Protein AF-A0A3C1XDF2-F1 (afdb_monomer)

Structure (mmCIF, N/CA/C/O backbone):
data_AF-A0A3C1XDF2-F1
#
_entry.id   AF-A0A3C1XDF2-F1
#
loop_
_atom_site.group_PDB
_atom_site.id
_atom_site.type_symbol
_atom_site.label_atom_id
_atom_site.label_alt_id
_atom_site.label_comp_id
_atom_site.label_asym_id
_atom_site.label_entity_id
_atom_site.label_seq_id
_atom_site.pdbx_PDB_ins_code
_atom_site.Cartn_x
_atom_site.Cartn_y
_atom_site.Cartn_z
_atom_site.occupancy
_atom_site.B_iso_or_equiv
_atom_site.auth_seq_id
_atom_site.auth_comp_id
_atom_site.auth_asym_id
_atom_site.auth_atom_id
_atom_site.pdbx_PDB_model_num
ATOM 1 N N . MET A 1 1 ? -34.009 0.433 20.849 1.00 80.25 1 MET A N 1
ATOM 2 C CA . MET A 1 1 ? -33.403 1.654 20.275 1.00 80.25 1 MET A CA 1
ATOM 3 C C . MET A 1 1 ? -31.893 1.498 20.341 1.00 80.25 1 MET A C 1
ATOM 5 O O . MET A 1 1 ? -31.381 1.300 21.437 1.00 80.25 1 MET A O 1
ATOM 9 N N . VAL A 1 2 ? -31.198 1.494 19.203 1.00 82.62 2 VAL A N 1
ATOM 10 C CA . VAL A 1 2 ? -29.726 1.441 19.183 1.00 82.62 2 VAL A CA 1
ATOM 11 C C . VAL A 1 2 ? -29.183 2.798 19.634 1.00 82.62 2 VAL A C 1
ATOM 13 O O . VAL A 1 2 ? -29.676 3.825 19.177 1.00 82.62 2 VAL A O 1
ATOM 16 N N . LYS A 1 3 ? -28.221 2.805 20.568 1.00 91.25 3 LYS A N 1
ATOM 17 C CA . LYS A 1 3 ? -27.644 4.038 21.139 1.00 91.25 3 LYS A CA 1
ATOM 18 C C . LYS A 1 3 ? -26.319 4.459 20.501 1.00 91.25 3 LYS A C 1
ATOM 20 O O . LYS A 1 3 ? -25.967 5.627 20.589 1.00 91.25 3 LYS A O 1
ATOM 25 N N . ALA A 1 4 ? -25.608 3.527 19.871 1.00 90.69 4 ALA A N 1
ATOM 26 C CA . ALA A 1 4 ? -24.390 3.792 19.117 1.00 90.69 4 ALA A CA 1
ATOM 27 C C . ALA A 1 4 ? -24.181 2.695 18.069 1.00 90.69 4 ALA A C 1
ATOM 29 O O . ALA A 1 4 ? -24.535 1.538 18.302 1.00 90.69 4 ALA A O 1
ATOM 30 N N . VAL A 1 5 ? -23.592 3.076 16.938 1.00 88.81 5 VAL A N 1
ATOM 31 C CA . VAL A 1 5 ? -23.103 2.166 15.901 1.00 88.81 5 VAL A CA 1
ATOM 32 C C . VAL A 1 5 ? -21.661 2.556 15.614 1.00 88.81 5 VAL A C 1
ATOM 34 O O . VAL A 1 5 ? -21.362 3.741 15.482 1.00 88.81 5 VAL A O 1
ATOM 37 N N . VAL A 1 6 ? -20.779 1.563 15.547 1.00 89.25 6 VAL A N 1
ATOM 38 C CA . VAL A 1 6 ? -19.373 1.739 15.180 1.00 89.25 6 VAL A CA 1
ATOM 39 C C . VAL A 1 6 ? -19.183 1.061 13.836 1.00 89.25 6 VAL A C 1
ATOM 41 O O . VAL A 1 6 ? -19.497 -0.121 13.698 1.00 89.25 6 VAL A O 1
ATOM 44 N N . PHE A 1 7 ? -18.706 1.822 12.858 1.00 87.75 7 PHE A N 1
ATOM 45 C CA . PHE A 1 7 ? -18.319 1.298 11.557 1.00 87.75 7 PHE A CA 1
ATOM 46 C C . PHE A 1 7 ? -16.806 1.186 11.510 1.00 87.75 7 PHE A C 1
ATOM 48 O O . PHE A 1 7 ? -16.101 2.087 11.971 1.00 87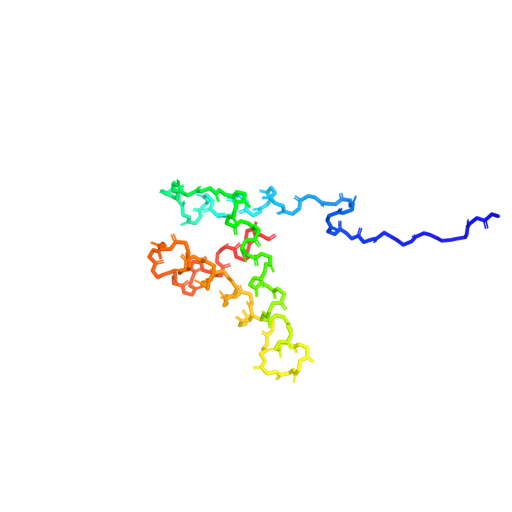.75 7 PHE A O 1
ATOM 55 N N . ASP A 1 8 ? -16.331 0.090 10.935 1.00 85.75 8 ASP A N 1
ATOM 56 C CA . ASP A 1 8 ? -14.973 0.065 10.420 1.00 85.75 8 ASP A CA 1
ATOM 57 C C . ASP A 1 8 ? -14.861 1.073 9.266 1.00 85.75 8 ASP A C 1
ATOM 59 O O . ASP A 1 8 ? -15.858 1.407 8.618 1.00 85.75 8 ASP A O 1
ATOM 63 N N . MET A 1 9 ? -13.669 1.619 9.054 1.00 83.50 9 MET A N 1
ATOM 64 C CA . MET A 1 9 ? -13.454 2.603 7.999 1.00 83.50 9 MET A CA 1
ATOM 65 C C . MET A 1 9 ? -13.185 1.894 6.674 1.00 83.50 9 MET A C 1
ATOM 67 O O . MET A 1 9 ? -13.947 2.036 5.711 1.00 83.50 9 MET A O 1
ATOM 71 N N . ASP A 1 10 ? -12.116 1.103 6.658 1.00 78.25 10 ASP A N 1
ATOM 72 C CA . ASP A 1 10 ? -11.645 0.392 5.480 1.00 78.25 10 ASP A CA 1
ATOM 73 C C . ASP A 1 10 ? -12.643 -0.699 5.081 1.00 78.25 10 ASP A C 1
ATOM 75 O O . ASP A 1 10 ? -13.210 -1.392 5.922 1.00 78.25 10 ASP A O 1
ATOM 79 N N . ASP A 1 11 ? -12.894 -0.825 3.778 1.00 74.38 11 ASP A N 1
ATOM 80 C CA . ASP A 1 11 ? -13.737 -1.869 3.181 1.00 74.38 11 ASP A CA 1
ATOM 81 C C . ASP A 1 11 ? -15.204 -1.893 3.686 1.00 74.38 11 ASP A C 1
ATOM 83 O O . ASP A 1 11 ? -15.974 -2.787 3.335 1.00 74.38 11 ASP A O 1
ATOM 87 N N . THR A 1 12 ? -15.619 -0.873 4.454 1.00 82.81 12 THR A N 1
ATOM 88 C CA . THR A 1 12 ? -16.986 -0.690 4.976 1.00 82.81 12 THR A CA 1
ATOM 89 C C . THR A 1 12 ? -17.587 0.641 4.523 1.00 82.81 12 THR A C 1
ATOM 91 O O . THR A 1 12 ? -18.670 0.661 3.942 1.00 82.81 12 THR A O 1
ATOM 94 N N . ILE A 1 13 ? -16.891 1.758 4.759 1.00 88.25 13 ILE A N 1
ATOM 95 C CA . ILE A 1 13 ? -17.328 3.101 4.326 1.00 88.25 13 ILE A CA 1
ATOM 96 C C . ILE A 1 13 ? -16.319 3.781 3.395 1.00 88.25 13 ILE A C 1
ATOM 98 O O . ILE A 1 13 ? -16.646 4.778 2.753 1.00 88.25 13 ILE A O 1
ATOM 102 N N . PHE A 1 14 ? -15.106 3.238 3.305 1.00 85.81 14 PHE A N 1
ATOM 103 C CA . PHE A 1 14 ? -14.032 3.715 2.451 1.00 85.81 14 PHE A CA 1
ATOM 104 C C . PHE A 1 14 ? -13.575 2.607 1.502 1.00 85.81 14 PHE A C 1
ATOM 106 O O . PHE A 1 14 ? -13.496 1.446 1.897 1.00 85.81 14 PHE A O 1
ATOM 113 N N . TYR A 1 15 ? -13.263 2.970 0.254 1.00 89.44 15 TYR A N 1
ATOM 114 C CA . TYR A 1 15 ? -12.738 2.046 -0.754 1.00 89.44 15 TYR A CA 1
ATOM 115 C C . TYR A 1 15 ? -11.228 2.266 -0.962 1.00 89.44 15 TYR A C 1
ATOM 117 O O . TYR A 1 15 ? -10.832 3.030 -1.851 1.00 89.44 15 TYR A O 1
ATOM 125 N N . PRO A 1 16 ? -10.370 1.618 -0.154 1.00 90.06 16 PRO A N 1
ATOM 126 C CA . PRO A 1 16 ? -8.926 1.865 -0.128 1.00 90.06 16 PRO A CA 1
ATOM 127 C C . PRO A 1 16 ? -8.182 1.495 -1.420 1.00 90.06 16 PRO A C 1
ATOM 129 O O . PRO A 1 16 ? -7.087 1.998 -1.664 1.00 90.06 16 PRO A O 1
ATOM 132 N N . GLN A 1 17 ? -8.763 0.673 -2.297 1.00 94.75 17 GLN A N 1
ATOM 133 C CA . GLN A 1 17 ? -8.122 0.323 -3.567 1.00 94.75 17 GLN A CA 1
ATOM 134 C C . GLN A 1 17 ? -7.966 1.527 -4.517 1.00 94.75 17 GLN A C 1
ATOM 136 O O . GLN A 1 17 ? -6.986 1.594 -5.257 1.00 94.75 17 GLN A O 1
ATOM 141 N N . LEU A 1 18 ? -8.890 2.495 -4.502 1.00 94.19 18 LEU A N 1
ATOM 142 C CA . LEU A 1 18 ? -8.809 3.658 -5.394 1.00 94.19 18 LEU A CA 1
ATOM 143 C C . LEU A 1 18 ? -7.631 4.601 -5.048 1.00 94.19 18 LEU A C 1
ATOM 145 O O . LEU A 1 18 ? -6.888 4.966 -5.960 1.00 94.19 18 LEU A O 1
ATOM 149 N N . PRO A 1 19 ? -7.406 4.991 -3.776 1.00 95.06 19 PRO A N 1
ATOM 150 C CA . PRO A 1 19 ? -6.176 5.670 -3.364 1.00 95.06 19 PRO A CA 1
ATOM 151 C C . PRO A 1 19 ? -4.913 4.881 -3.712 1.00 95.06 19 PRO A C 1
ATOM 153 O O . PRO A 1 19 ? -3.962 5.461 -4.229 1.00 95.06 19 PRO A O 1
ATOM 156 N N . PHE A 1 20 ? -4.921 3.559 -3.501 1.00 96.75 20 PHE A N 1
ATOM 157 C CA . PHE A 1 20 ? -3.778 2.706 -3.834 1.00 96.75 20 PHE A CA 1
ATOM 158 C C . PHE A 1 20 ? -3.416 2.802 -5.315 1.00 96.75 20 PHE A C 1
ATOM 160 O O . PHE A 1 20 ? -2.259 3.021 -5.662 1.00 96.75 20 PHE A O 1
ATOM 167 N N . GLU A 1 21 ? -4.410 2.670 -6.194 1.00 96.12 21 GLU A N 1
ATOM 168 C CA . GLU A 1 21 ? -4.219 2.773 -7.638 1.00 96.12 21 GLU A CA 1
ATOM 169 C C . GLU A 1 21 ? -3.647 4.137 -8.041 1.00 96.12 21 GLU A C 1
ATOM 171 O O . GLU A 1 21 ? -2.745 4.206 -8.876 1.00 96.12 21 GLU A O 1
ATOM 176 N N . ARG A 1 22 ? -4.150 5.223 -7.441 1.00 96.19 22 ARG A N 1
ATOM 177 C CA . ARG A 1 22 ? -3.666 6.584 -7.710 1.00 96.19 22 ARG A CA 1
ATOM 178 C C . ARG A 1 22 ? -2.208 6.752 -7.292 1.00 96.19 22 ARG A C 1
ATOM 180 O O . ARG A 1 22 ? -1.413 7.228 -8.098 1.00 96.19 22 ARG A O 1
ATOM 187 N N . ALA A 1 23 ? -1.856 6.321 -6.082 1.00 97.06 23 ALA A N 1
ATOM 188 C CA . ALA A 1 23 ? -0.489 6.382 -5.576 1.00 97.06 23 ALA A CA 1
ATOM 189 C C . ALA A 1 23 ? 0.458 5.515 -6.421 1.00 97.06 23 ALA A C 1
ATOM 191 O O . ALA A 1 23 ? 1.514 5.978 -6.846 1.00 97.06 23 ALA A O 1
ATOM 192 N N . LEU A 1 24 ? 0.052 4.287 -6.761 1.00 95.50 24 LEU A N 1
ATOM 193 C CA . LEU A 1 24 ? 0.843 3.392 -7.604 1.00 95.50 24 LEU A CA 1
ATOM 194 C C . LEU A 1 24 ? 1.113 4.003 -8.984 1.00 95.50 24 LEU A C 1
ATOM 196 O O . LEU A 1 24 ? 2.248 3.976 -9.443 1.00 95.50 24 LEU A O 1
ATOM 200 N N . LYS A 1 25 ? 0.103 4.587 -9.637 1.00 94.06 25 LYS A N 1
ATOM 201 C CA . LYS A 1 25 ? 0.266 5.224 -10.954 1.00 94.06 25 LYS A CA 1
ATOM 202 C C . LYS A 1 25 ? 1.105 6.501 -10.902 1.00 94.06 25 LYS A C 1
ATOM 204 O O . LYS A 1 25 ? 1.775 6.808 -11.883 1.00 94.06 25 LYS A O 1
ATOM 209 N N . ALA A 1 26 ? 1.079 7.232 -9.788 1.00 94.19 26 ALA A N 1
ATOM 210 C CA . ALA A 1 26 ? 1.914 8.415 -9.601 1.00 94.19 26 ALA A CA 1
ATOM 211 C C . ALA A 1 26 ? 3.402 8.047 -9.480 1.00 94.19 26 ALA A C 1
ATOM 213 O O . ALA A 1 26 ? 4.241 8.677 -10.118 1.00 94.19 26 ALA A 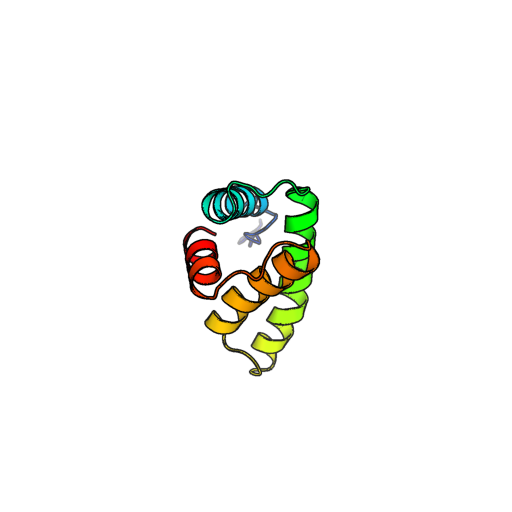O 1
ATOM 214 N N . ILE A 1 27 ? 3.721 7.005 -8.706 1.00 92.44 27 ILE A N 1
ATOM 215 C CA . ILE A 1 27 ? 5.110 6.599 -8.428 1.00 92.44 27 ILE A CA 1
ATOM 216 C C . ILE A 1 27 ? 5.667 5.648 -9.493 1.00 92.44 27 ILE A C 1
ATOM 218 O O . ILE A 1 27 ? 6.860 5.653 -9.794 1.00 92.44 27 ILE A O 1
ATOM 222 N N . CYS A 1 28 ? 4.812 4.819 -10.086 1.00 89.81 28 CYS A N 1
ATOM 223 C CA . CYS A 1 28 ? 5.164 3.824 -11.093 1.00 89.81 28 CYS A CA 1
ATOM 224 C C . CYS A 1 28 ? 4.278 4.002 -12.342 1.00 89.81 28 CYS A C 1
ATOM 226 O O . CYS A 1 28 ? 3.442 3.145 -12.635 1.00 89.81 28 CYS A O 1
ATOM 228 N N . PRO A 1 29 ? 4.445 5.092 -13.114 1.00 89.38 29 PRO A N 1
ATOM 229 C CA . PRO A 1 29 ? 3.576 5.403 -14.256 1.00 89.38 29 PRO A CA 1
ATOM 230 C C . PRO A 1 29 ? 3.645 4.369 -15.391 1.00 89.38 29 PRO A C 1
ATOM 232 O O . PRO A 1 29 ? 2.717 4.270 -16.189 1.00 89.38 29 PRO A O 1
ATOM 235 N N . LEU A 1 30 ? 4.727 3.585 -15.456 1.00 89.19 30 LEU A N 1
ATOM 236 C CA . LEU A 1 30 ? 4.916 2.500 -16.426 1.00 89.19 30 LEU A CA 1
ATOM 237 C C . LEU A 1 30 ? 4.483 1.127 -15.887 1.00 89.19 30 LEU A C 1
ATOM 239 O O . LEU A 1 30 ? 4.735 0.106 -16.526 1.00 89.19 30 LEU A O 1
ATOM 243 N N . TYR A 1 31 ? 3.856 1.073 -14.708 1.00 89.94 31 TYR A N 1
ATOM 244 C CA . TYR A 1 31 ? 3.378 -0.178 -14.139 1.00 89.94 31 TYR A CA 1
ATOM 245 C C . TYR A 1 31 ? 2.292 -0.802 -15.027 1.00 89.94 31 TYR A C 1
ATOM 247 O O . TYR A 1 31 ? 1.197 -0.260 -15.165 1.00 89.94 31 TYR A O 1
ATOM 255 N N . ALA A 1 32 ? 2.601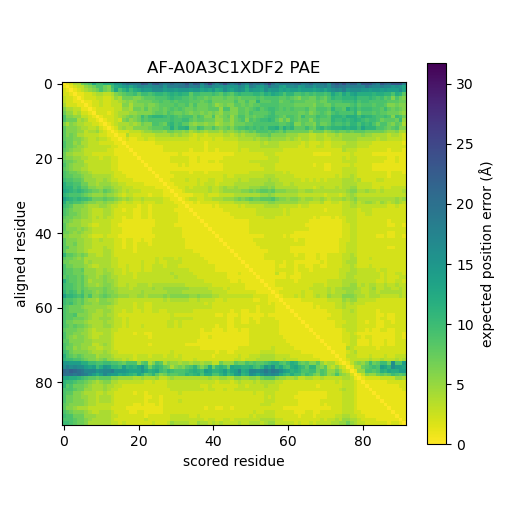 -1.957 -15.618 1.00 89.25 32 ALA A N 1
ATOM 256 C CA . ALA A 1 32 ? 1.727 -2.661 -16.559 1.00 89.25 32 ALA A CA 1
ATOM 257 C C . ALA A 1 32 ? 1.028 -3.898 -15.958 1.00 89.25 32 ALA A C 1
ATOM 259 O O . ALA A 1 32 ? 0.350 -4.632 -16.675 1.00 89.25 32 ALA A O 1
ATOM 260 N N . GLY A 1 33 ? 1.221 -4.167 -14.663 1.00 90.62 33 GLY A N 1
ATOM 261 C CA . GLY A 1 33 ? 0.598 -5.304 -13.987 1.00 90.62 33 GLY A CA 1
ATOM 262 C C . GLY A 1 33 ? -0.878 -5.075 -13.650 1.00 90.62 33 GLY A C 1
ATOM 263 O O . GLY A 1 33 ? -1.400 -3.962 -13.731 1.00 90.62 33 GLY A O 1
ATOM 264 N N . ASP A 1 34 ? -1.555 -6.141 -13.220 1.00 94.94 34 ASP A N 1
ATOM 265 C CA . ASP A 1 34 ? -2.928 -6.056 -12.717 1.00 94.94 34 ASP A CA 1
ATOM 266 C C . ASP A 1 34 ? -2.944 -5.319 -11.368 1.00 94.94 34 ASP A C 1
ATOM 268 O O . ASP A 1 34 ? -2.523 -5.846 -10.333 1.00 94.94 34 ASP A O 1
ATOM 272 N N . VAL A 1 35 ? -3.450 -4.084 -11.374 1.00 94.69 35 VAL A N 1
ATOM 273 C CA . VAL A 1 35 ? -3.544 -3.230 -10.183 1.00 94.69 35 VAL A CA 1
ATOM 274 C C . VAL A 1 35 ? -4.400 -3.872 -9.088 1.00 94.69 35 VAL A C 1
ATOM 276 O O . VAL A 1 35 ? -4.071 -3.742 -7.910 1.00 94.69 35 VAL A O 1
ATOM 279 N N . ALA A 1 36 ? -5.465 -4.597 -9.437 1.00 94.94 36 ALA A N 1
ATOM 280 C CA . ALA A 1 36 ? -6.342 -5.229 -8.458 1.00 94.94 36 ALA A CA 1
ATOM 281 C C . ALA A 1 36 ? -5.674 -6.442 -7.793 1.00 94.94 36 ALA A C 1
ATOM 283 O O . ALA A 1 36 ? -5.828 -6.645 -6.587 1.00 94.94 36 ALA A O 1
ATOM 284 N N . GLU A 1 37 ? -4.918 -7.253 -8.540 1.00 96.19 37 GLU A N 1
ATOM 285 C CA . GLU A 1 37 ? -4.091 -8.315 -7.940 1.00 96.19 37 GLU A CA 1
ATOM 286 C C . GLU A 1 37 ? -2.974 -7.731 -7.075 1.00 96.19 37 GLU A C 1
ATOM 288 O O . GLU A 1 37 ? -2.732 -8.202 -5.965 1.00 96.19 37 GLU A O 1
ATOM 293 N N . THR A 1 38 ? -2.343 -6.659 -7.543 1.00 96.50 38 THR A N 1
ATOM 294 C CA . THR A 1 38 ? -1.265 -5.971 -6.822 1.00 96.50 38 THR A CA 1
ATOM 295 C C . THR A 1 38 ? -1.760 -5.373 -5.518 1.00 96.50 38 THR A C 1
ATOM 297 O O . THR A 1 38 ? -1.104 -5.512 -4.489 1.00 96.50 38 THR A O 1
ATOM 300 N N . TYR A 1 39 ? -2.954 -4.783 -5.521 1.00 96.81 39 TYR A N 1
ATOM 301 C CA . TYR A 1 39 ? -3.603 -4.297 -4.313 1.00 96.81 39 TYR A CA 1
ATOM 302 C C . TYR A 1 39 ? -3.903 -5.437 -3.329 1.00 96.81 39 TYR A C 1
ATOM 304 O O . TYR A 1 39 ? -3.592 -5.343 -2.141 1.00 96.81 39 TYR A O 1
ATOM 312 N N . ARG A 1 40 ? -4.439 -6.566 -3.812 1.00 96.12 40 ARG A N 1
ATOM 313 C CA . ARG A 1 40 ? -4.672 -7.750 -2.967 1.00 96.12 40 ARG A CA 1
ATOM 314 C C . ARG A 1 40 ? -3.368 -8.288 -2.379 1.00 96.12 40 ARG A C 1
ATOM 316 O O . ARG A 1 40 ? -3.328 -8.646 -1.201 1.00 96.12 40 ARG A O 1
ATOM 323 N N . LEU A 1 41 ? -2.287 -8.301 -3.155 1.00 97.06 41 LEU A N 1
ATOM 324 C CA . LEU A 1 41 ? -0.957 -8.645 -2.664 1.00 97.06 41 LEU A CA 1
ATOM 325 C C . LEU A 1 41 ? -0.460 -7.646 -1.613 1.00 97.06 41 LEU A C 1
ATOM 327 O O . LEU A 1 41 ? 0.005 -8.070 -0.557 1.00 97.06 41 LEU A O 1
ATOM 331 N N . PHE A 1 42 ? -0.621 -6.347 -1.860 1.00 97.06 42 PHE A N 1
ATOM 332 C CA . PHE A 1 42 ? -0.274 -5.284 -0.922 1.00 97.06 42 PHE A CA 1
ATOM 333 C C . PHE A 1 42 ? -0.976 -5.453 0.424 1.00 97.06 42 PHE A C 1
ATOM 335 O O . PHE A 1 42 ? -0.338 -5.318 1.470 1.00 97.06 42 PHE A O 1
ATOM 342 N N . ARG A 1 43 ? -2.262 -5.823 0.425 1.00 96.25 43 ARG A N 1
ATOM 343 C CA . ARG A 1 43 ? -3.017 -6.125 1.651 1.00 96.25 43 ARG A CA 1
ATOM 344 C C . ARG A 1 43 ? -2.462 -7.351 2.374 1.00 96.25 43 ARG A C 1
ATOM 346 O O . ARG A 1 43 ? -2.124 -7.249 3.549 1.00 96.25 43 ARG A O 1
ATOM 353 N N . ARG A 1 44 ? -2.219 -8.460 1.664 1.00 96.88 44 ARG A N 1
ATOM 354 C CA . ARG A 1 44 ? -1.602 -9.669 2.254 1.00 96.88 44 ARG A CA 1
ATOM 355 C C . ARG A 1 44 ? -0.231 -9.385 2.877 1.00 96.88 44 ARG A C 1
ATOM 357 O O . ARG A 1 44 ? 0.078 -9.878 3.964 1.00 96.88 44 ARG A O 1
ATOM 364 N N . VAL A 1 45 ? 0.605 -8.604 2.192 1.00 97.00 45 VAL A N 1
ATOM 365 C CA . VAL A 1 45 ? 1.920 -8.189 2.699 1.00 97.00 45 VAL A CA 1
ATOM 366 C C . VAL A 1 45 ? 1.756 -7.271 3.911 1.00 97.00 45 VAL A C 1
ATOM 368 O O . VAL A 1 45 ? 2.442 -7.472 4.912 1.00 97.00 45 VAL A O 1
ATOM 371 N N . SER A 1 46 ? 0.825 -6.315 3.859 1.00 96.81 46 SER A N 1
ATOM 372 C CA . SER A 1 46 ? 0.515 -5.419 4.978 1.00 96.81 46 SER A CA 1
ATOM 373 C C . SER A 1 46 ? 0.126 -6.202 6.228 1.00 96.81 46 SER A C 1
ATOM 375 O O . SER A 1 46 ? 0.736 -5.998 7.270 1.00 96.81 46 SER A O 1
ATOM 377 N N . ASP A 1 47 ? -0.793 -7.160 6.126 1.00 96.19 47 ASP A N 1
ATOM 378 C CA . ASP A 1 47 ? -1.233 -7.965 7.271 1.00 96.19 47 ASP A CA 1
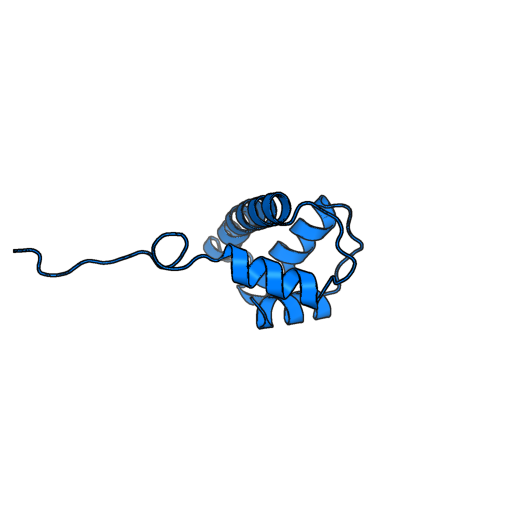ATOM 379 C C . ASP A 1 47 ? -0.084 -8.769 7.886 1.00 96.19 47 ASP A C 1
ATOM 381 O O . ASP A 1 47 ? 0.043 -8.886 9.109 1.00 96.19 47 ASP A O 1
ATOM 385 N N . LYS A 1 48 ? 0.790 -9.329 7.041 1.00 96.25 48 LYS A N 1
ATOM 386 C CA . LYS A 1 48 ? 1.958 -10.090 7.494 1.00 96.25 48 LYS A CA 1
ATOM 387 C C . LYS A 1 48 ? 2.951 -9.205 8.244 1.00 96.25 48 LYS A C 1
ATOM 389 O O . LYS A 1 48 ? 3.432 -9.597 9.308 1.00 96.25 48 LYS A O 1
ATOM 394 N N . GLU A 1 49 ? 3.279 -8.040 7.693 1.00 96.38 49 GLU A N 1
ATOM 395 C CA . GLU A 1 49 ? 4.278 -7.141 8.274 1.00 96.38 49 GLU A CA 1
ATOM 396 C C . GLU A 1 49 ? 3.723 -6.360 9.470 1.00 96.38 49 GLU A C 1
ATOM 398 O O . GLU A 1 49 ? 4.454 -6.128 10.429 1.00 96.38 49 GLU A O 1
ATOM 403 N N . PHE A 1 50 ? 2.427 -6.046 9.491 1.00 96.06 50 PHE A N 1
ATOM 404 C CA . PHE A 1 50 ? 1.789 -5.363 10.615 1.00 96.06 50 PHE A CA 1
ATOM 405 C C . PHE A 1 50 ? 1.843 -6.200 11.898 1.00 96.06 50 PHE A C 1
ATOM 407 O O . PHE A 1 50 ? 2.049 -5.668 12.985 1.00 96.06 50 PHE A O 1
ATOM 414 N N . LYS A 1 51 ? 1.807 -7.536 11.788 1.00 96.69 51 LYS A N 1
ATOM 415 C CA . LYS A 1 51 ? 2.052 -8.428 12.935 1.00 96.69 51 LYS A CA 1
ATOM 416 C C . LYS A 1 51 ? 3.419 -8.204 13.590 1.00 96.69 51 LYS A C 1
ATOM 418 O O . LYS A 1 51 ? 3.551 -8.474 14.777 1.00 96.69 51 LYS A O 1
ATOM 423 N N . ARG A 1 52 ? 4.432 -7.741 12.847 1.00 97.00 52 ARG A N 1
ATOM 424 C CA . ARG A 1 52 ? 5.749 -7.387 13.407 1.00 97.00 52 ARG A CA 1
ATOM 425 C C . ARG A 1 52 ? 5.675 -6.083 14.199 1.00 97.00 52 ARG A C 1
ATOM 427 O O . ARG A 1 52 ? 6.270 -6.005 15.267 1.00 97.00 52 ARG A O 1
ATOM 434 N N . VAL A 1 53 ? 4.889 -5.111 13.727 1.00 96.94 53 VAL A N 1
ATOM 435 C CA . VAL A 1 53 ? 4.601 -3.867 14.466 1.00 96.94 53 VAL A CA 1
ATOM 436 C C . VAL A 1 53 ? 3.905 -4.176 15.788 1.00 96.94 53 VAL A C 1
ATOM 438 O O . VAL A 1 53 ? 4.347 -3.721 16.837 1.00 96.94 53 VAL A O 1
ATOM 441 N N . LEU A 1 54 ? 2.888 -5.042 15.764 1.00 95.88 54 LEU A N 1
ATOM 442 C CA . LEU A 1 54 ? 2.171 -5.466 16.973 1.00 95.88 54 LEU A CA 1
ATOM 443 C C . LEU A 1 54 ? 3.063 -6.188 17.997 1.00 95.88 54 LEU A C 1
ATOM 445 O O . LEU A 1 54 ? 2.768 -6.159 19.187 1.00 95.88 54 LEU A O 1
ATOM 449 N N . ARG A 1 55 ? 4.152 -6.827 17.551 1.00 97.31 55 ARG A N 1
ATOM 450 C CA . ARG A 1 55 ? 5.154 -7.459 18.427 1.00 97.31 55 ARG A CA 1
ATOM 451 C C . ARG A 1 55 ? 6.278 -6.510 18.862 1.00 97.31 55 ARG A C 1
ATOM 453 O O . ARG A 1 55 ?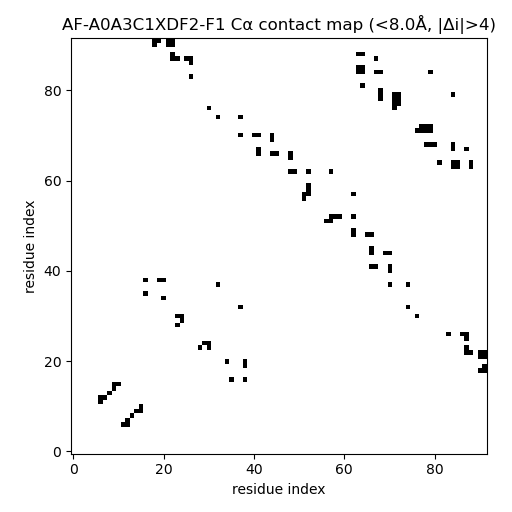 7.161 -6.937 19.596 1.00 97.31 55 ARG A O 1
ATOM 460 N N . GLY A 1 56 ? 6.272 -5.253 18.415 1.00 96.12 56 GLY A N 1
ATOM 461 C CA . GLY A 1 56 ? 7.339 -4.286 18.693 1.00 96.12 56 GLY A CA 1
ATOM 462 C C . GLY A 1 56 ? 8.643 -4.544 17.927 1.00 96.12 56 GLY A C 1
ATOM 463 O O . GLY A 1 56 ? 9.675 -3.978 18.265 1.00 96.12 56 GLY A O 1
ATOM 464 N N . GLU A 1 57 ? 8.620 -5.389 16.893 1.00 96.81 57 GLU A N 1
ATOM 465 C CA . GLU A 1 57 ? 9.798 -5.762 16.088 1.00 96.81 57 GLU A CA 1
ATOM 466 C C . GLU A 1 57 ? 10.070 -4.792 14.926 1.00 96.81 57 GLU A C 1
ATOM 468 O O . GLU A 1 57 ? 11.051 -4.938 14.195 1.00 96.81 57 GLU A O 1
ATOM 473 N N . CYS A 1 58 ? 9.142 -3.874 14.669 1.00 95.12 58 CYS A N 1
ATOM 474 C CA . CYS A 1 58 ? 9.161 -2.946 13.548 1.00 95.12 58 CYS A CA 1
ATOM 475 C C . CYS A 1 58 ? 8.365 -1.704 13.939 1.00 95.12 58 CYS A C 1
ATOM 477 O O . CYS A 1 58 ? 7.251 -1.834 14.442 1.00 95.12 58 CYS A O 1
ATOM 479 N N . ASP A 1 59 ? 8.895 -0.512 13.686 1.00 96.62 59 ASP A N 1
ATOM 480 C CA . ASP A 1 59 ? 8.102 0.707 13.824 1.00 96.62 59 ASP A CA 1
ATOM 481 C C . ASP A 1 59 ? 7.165 0.906 12.618 1.00 96.62 59 ASP A C 1
ATOM 483 O O . ASP A 1 59 ? 7.275 0.237 11.582 1.00 96.62 59 ASP A O 1
ATOM 487 N N . THR A 1 60 ? 6.209 1.822 12.769 1.00 95.19 60 THR A N 1
ATOM 488 C CA . THR A 1 60 ? 5.190 2.102 11.752 1.00 95.19 60 THR A CA 1
ATOM 489 C C . THR A 1 60 ? 5.786 2.670 10.463 1.00 95.19 60 THR A C 1
ATOM 491 O O . THR A 1 60 ? 5.333 2.298 9.383 1.00 95.19 60 THR A O 1
ATOM 494 N N . LEU A 1 61 ? 6.808 3.527 10.553 1.00 95.56 61 LEU A N 1
ATOM 495 C CA . LEU A 1 61 ? 7.436 4.163 9.386 1.00 95.56 61 LEU A CA 1
ATOM 496 C C . LEU A 1 61 ? 8.150 3.118 8.523 1.00 95.56 61 LEU A C 1
ATOM 498 O O . LEU A 1 61 ? 7.955 3.028 7.313 1.00 95.56 61 LEU A O 1
ATOM 502 N N . THR A 1 62 ? 8.917 2.251 9.168 1.00 95.62 62 THR A N 1
ATOM 503 C CA . THR A 1 62 ? 9.603 1.123 8.546 1.00 95.62 62 THR A CA 1
ATOM 504 C C . THR A 1 62 ? 8.594 0.148 7.943 1.00 95.62 62 THR A C 1
ATOM 506 O O . THR A 1 62 ? 8.770 -0.308 6.813 1.00 95.62 62 THR A O 1
ATOM 509 N N . PHE A 1 63 ? 7.500 -0.144 8.653 1.00 96.81 63 PHE A N 1
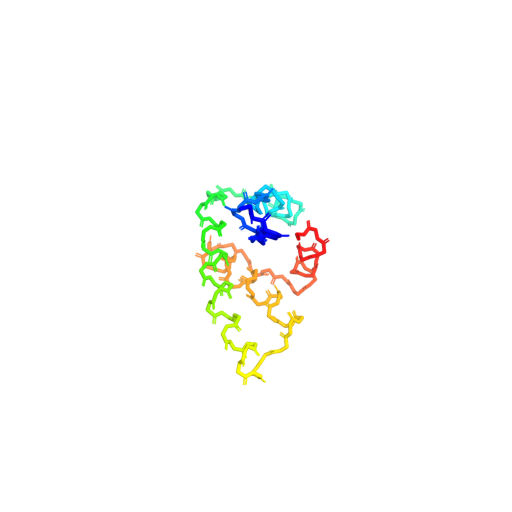ATOM 510 C CA . PHE A 1 63 ? 6.414 -0.983 8.145 1.00 96.81 63 PHE A CA 1
ATOM 511 C C . PHE A 1 63 ? 5.807 -0.427 6.851 1.00 96.81 63 PHE A C 1
ATOM 513 O O . PHE A 1 63 ? 5.648 -1.183 5.887 1.00 96.81 63 PHE A O 1
ATOM 520 N N . GLN A 1 64 ? 5.506 0.874 6.816 1.00 96.06 64 GLN A N 1
ATOM 521 C CA . GLN A 1 64 ? 4.911 1.553 5.664 1.00 96.06 64 GLN A CA 1
ATOM 522 C C . GLN A 1 64 ? 5.779 1.428 4.406 1.00 96.06 64 GLN A C 1
ATOM 524 O O . GLN A 1 64 ? 5.261 1.086 3.341 1.00 96.06 64 GLN A O 1
ATOM 529 N N . LYS A 1 65 ? 7.102 1.586 4.534 1.00 96.06 65 LYS A N 1
ATOM 530 C CA . LYS A 1 65 ? 8.034 1.384 3.413 1.00 96.06 65 LYS A CA 1
ATOM 531 C C . LYS A 1 65 ? 8.115 -0.085 2.999 1.00 96.06 65 LYS A C 1
ATOM 533 O O . LYS A 1 65 ? 7.999 -0.428 1.821 1.00 96.06 65 LYS A O 1
ATOM 538 N N . ILE A 1 66 ? 8.299 -0.983 3.973 1.00 95.75 66 ILE A N 1
ATOM 539 C CA . ILE A 1 66 ? 8.525 -2.412 3.720 1.00 95.75 66 ILE A CA 1
ATOM 540 C C . ILE A 1 66 ? 7.345 -3.044 2.982 1.00 95.75 66 ILE A C 1
ATOM 542 O O . ILE A 1 66 ? 7.572 -3.841 2.068 1.00 95.75 66 ILE A O 1
ATOM 546 N N . ARG A 1 67 ? 6.100 -2.716 3.350 1.00 96.38 67 ARG A N 1
ATOM 547 C CA . ARG A 1 67 ? 4.919 -3.321 2.718 1.00 96.38 67 ARG A CA 1
ATOM 548 C C . ARG A 1 67 ? 4.824 -2.995 1.229 1.00 96.38 67 ARG A C 1
ATOM 550 O O . ARG A 1 67 ? 4.520 -3.887 0.437 1.00 96.38 67 ARG A O 1
ATOM 557 N N . PHE A 1 68 ? 5.153 -1.765 0.834 1.00 96.25 68 PHE A N 1
ATOM 558 C CA . PHE A 1 68 ? 5.140 -1.368 -0.570 1.00 96.25 68 PHE A CA 1
ATOM 559 C C . PHE A 1 68 ? 6.297 -2.022 -1.328 1.00 96.25 68 PHE A C 1
ATOM 561 O O . PHE A 1 68 ? 6.069 -2.747 -2.296 1.00 96.25 68 PHE A O 1
ATOM 568 N N . LYS A 1 69 ? 7.527 -1.914 -0.809 1.00 95.50 69 LYS A N 1
ATOM 569 C CA . LYS A 1 69 ? 8.721 -2.516 -1.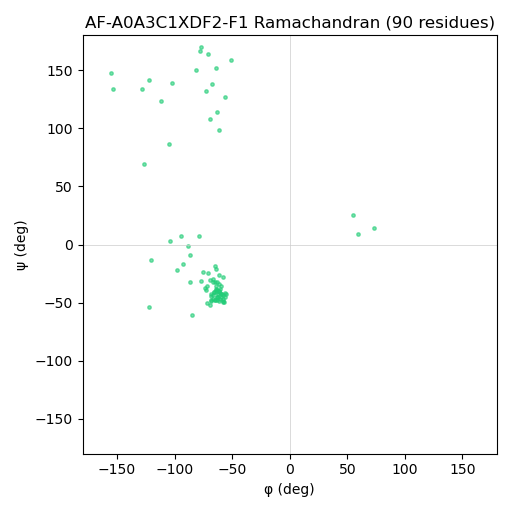427 1.00 95.50 69 LYS A CA 1
ATOM 570 C C . LYS A 1 69 ? 8.587 -4.029 -1.633 1.00 95.50 69 LYS A C 1
ATOM 572 O O . LYS A 1 69 ? 8.883 -4.537 -2.711 1.00 95.50 69 LYS A O 1
ATOM 577 N N . LYS A 1 70 ? 8.095 -4.765 -0.627 1.00 95.69 70 LYS A N 1
ATOM 578 C CA . LYS A 1 70 ? 7.874 -6.223 -0.717 1.00 95.69 70 LYS A CA 1
ATOM 579 C C . LYS A 1 70 ? 6.772 -6.609 -1.700 1.00 95.69 70 LYS A C 1
ATOM 581 O O . LYS A 1 70 ? 6.832 -7.707 -2.251 1.00 95.69 70 LYS A O 1
ATOM 586 N N . THR A 1 71 ? 5.773 -5.750 -1.886 1.00 96.38 71 THR A N 1
ATOM 587 C CA . THR A 1 71 ? 4.716 -5.954 -2.886 1.00 96.38 71 THR A CA 1
ATOM 588 C C . THR A 1 71 ? 5.302 -5.812 -4.282 1.00 96.38 71 THR A C 1
ATOM 590 O O . THR A 1 71 ? 5.202 -6.735 -5.083 1.00 96.38 71 THR A O 1
ATOM 593 N N . MET A 1 72 ? 5.999 -4.706 -4.540 1.00 94.81 72 MET A N 1
ATOM 594 C CA . MET A 1 72 ? 6.553 -4.406 -5.860 1.00 94.81 72 MET A CA 1
ATOM 595 C C . MET A 1 72 ? 7.619 -5.423 -6.287 1.00 94.81 72 MET A C 1
ATOM 597 O O . MET A 1 72 ? 7.583 -5.899 -7.421 1.00 94.81 72 MET A O 1
ATOM 601 N N . ALA A 1 73 ? 8.469 -5.869 -5.356 1.00 92.88 73 ALA A N 1
ATOM 602 C CA . ALA A 1 73 ? 9.433 -6.940 -5.611 1.00 92.88 73 ALA A CA 1
ATOM 603 C C . ALA A 1 73 ? 8.762 -8.270 -6.014 1.00 92.88 73 ALA A C 1
ATOM 605 O O . ALA A 1 73 ? 9.259 -8.980 -6.884 1.00 92.88 73 ALA A O 1
ATOM 606 N N . GLN A 1 74 ? 7.617 -8.614 -5.412 1.00 93.19 74 GLN A N 1
ATOM 607 C CA . GLN A 1 74 ? 6.859 -9.822 -5.767 1.00 93.19 74 GLN A CA 1
ATOM 608 C C . GLN A 1 74 ? 6.092 -9.684 -7.088 1.00 93.19 74 GLN A C 1
ATOM 610 O O . GLN A 1 74 ? 5.828 -10.689 -7.742 1.00 93.19 74 GLN A O 1
ATOM 615 N N . CYS A 1 75 ? 5.782 -8.458 -7.512 1.00 90.38 75 CYS A N 1
ATOM 616 C CA . CYS A 1 75 ? 5.260 -8.162 -8.846 1.00 90.38 75 CYS A CA 1
ATOM 617 C C . CYS A 1 75 ? 6.348 -8.132 -9.935 1.00 90.38 75 CYS A C 1
ATOM 619 O O . CYS A 1 75 ? 6.049 -7.731 -11.056 1.00 90.38 75 CYS A O 1
ATOM 621 N N . ALA A 1 76 ? 7.592 -8.517 -9.614 1.00 80.94 76 ALA A N 1
ATOM 622 C CA . ALA A 1 76 ? 8.755 -8.428 -10.501 1.00 80.94 76 ALA A CA 1
ATOM 623 C C . ALA A 1 76 ? 9.009 -7.011 -11.053 1.00 80.94 76 ALA A C 1
ATOM 625 O O . ALA A 1 76 ? 9.615 -6.849 -12.111 1.00 80.94 76 ALA A O 1
ATOM 626 N N . TYR A 1 77 ? 8.551 -5.983 -10.333 1.00 77.81 77 TYR A N 1
ATOM 627 C CA . TYR A 1 77 ? 8.912 -4.602 -10.619 1.00 77.81 77 TYR A CA 1
ATOM 628 C C . TYR A 1 77 ? 10.289 -4.306 -10.013 1.00 77.81 77 TYR A C 1
ATOM 630 O O . TYR A 1 77 ? 10.663 -4.914 -9.004 1.00 77.81 77 TYR A O 1
ATOM 638 N N . GLU A 1 78 ? 11.042 -3.392 -10.630 1.00 76.50 78 GLU A N 1
ATOM 639 C CA . GLU A 1 78 ? 12.368 -2.985 -10.154 1.00 76.50 78 GLU A CA 1
ATOM 640 C C . GLU A 1 78 ? 12.366 -2.601 -8.666 1.00 76.50 78 GLU A C 1
ATOM 642 O O . GLU A 1 78 ? 11.333 -2.276 -8.071 1.00 76.50 78 GLU A O 1
ATOM 647 N N . ALA A 1 79 ? 13.550 -2.655 -8.053 1.00 78.25 79 ALA A N 1
ATOM 648 C CA . ALA A 1 79 ? 13.729 -2.360 -6.640 1.00 78.25 79 ALA A CA 1
ATOM 649 C C . ALA A 1 79 ? 13.321 -0.911 -6.323 1.00 78.25 79 ALA A C 1
ATOM 651 O O . ALA A 1 79 ? 14.102 0.020 -6.503 1.00 78.25 79 ALA A O 1
ATOM 652 N N . VAL A 1 80 ? 12.098 -0.748 -5.816 1.00 89.56 80 VAL A N 1
ATOM 653 C CA . VAL A 1 80 ? 11.561 0.525 -5.325 1.00 89.56 80 VAL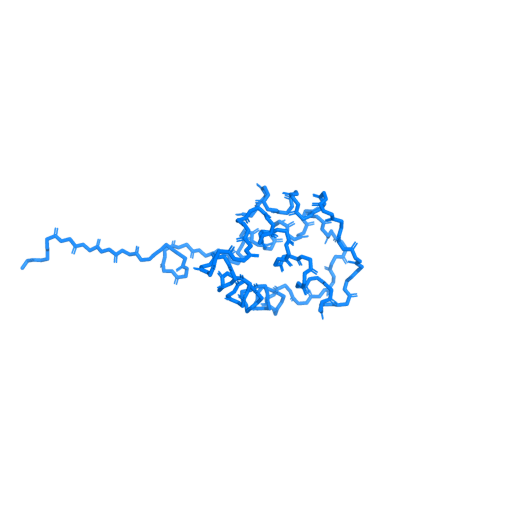 A CA 1
ATOM 654 C C . VAL A 1 80 ? 12.480 1.092 -4.244 1.00 89.56 80 VAL A C 1
ATOM 656 O O . VAL A 1 80 ? 12.807 0.401 -3.270 1.00 89.56 80 VAL A O 1
ATOM 659 N N . THR A 1 81 ? 12.895 2.346 -4.416 1.00 93.06 81 THR A N 1
ATOM 660 C CA . THR A 1 81 ? 13.742 3.056 -3.451 1.00 93.06 81 THR A CA 1
ATOM 661 C C . THR A 1 81 ? 12.957 3.408 -2.184 1.00 93.06 81 THR A C 1
ATOM 663 O O . THR A 1 81 ? 11.728 3.357 -2.156 1.00 93.06 81 THR A O 1
ATOM 666 N N . ASP A 1 82 ? 13.651 3.761 -1.099 1.00 94.06 82 ASP A N 1
ATOM 667 C CA . ASP A 1 82 ? 12.961 4.230 0.111 1.00 94.06 82 ASP A CA 1
ATOM 668 C C . ASP A 1 82 ? 12.200 5.539 -0.138 1.00 94.06 82 ASP A C 1
ATOM 670 O O . ASP A 1 82 ? 11.094 5.681 0.367 1.00 94.06 82 ASP A O 1
ATOM 674 N N . GLU A 1 83 ? 12.743 6.433 -0.970 1.00 94.81 83 GLU A N 1
ATOM 675 C CA . GLU A 1 83 ? 12.092 7.685 -1.382 1.00 94.81 83 GLU A CA 1
ATOM 676 C C . GLU A 1 83 ? 10.781 7.414 -2.130 1.00 94.81 83 GLU A C 1
ATOM 678 O O . GLU A 1 83 ? 9.733 7.907 -1.737 1.00 94.81 83 GLU A O 1
ATOM 683 N N . GLN A 1 84 ? 10.791 6.514 -3.118 1.00 94.06 84 GLN A N 1
ATOM 684 C CA . GLN A 1 84 ? 9.569 6.114 -3.824 1.00 94.06 84 GLN A CA 1
ATOM 685 C C . GLN A 1 84 ? 8.536 5.465 -2.891 1.00 94.06 84 GLN A C 1
ATOM 687 O O . GLN A 1 84 ? 7.331 5.601 -3.101 1.00 94.06 84 GLN A O 1
ATOM 692 N N . ALA A 1 85 ? 8.989 4.733 -1.870 1.00 95.56 85 ALA A N 1
ATOM 693 C CA . ALA A 1 85 ? 8.100 4.150 -0.874 1.00 95.56 85 ALA A CA 1
ATOM 694 C C . ALA A 1 85 ? 7.502 5.209 0.068 1.00 95.56 85 ALA A C 1
ATOM 696 O O . ALA A 1 85 ? 6.332 5.094 0.438 1.00 95.56 85 ALA A O 1
ATOM 697 N N . ASP A 1 86 ? 8.271 6.242 0.414 1.00 96.25 86 ASP A N 1
ATOM 698 C CA . ASP A 1 86 ? 7.803 7.391 1.192 1.00 96.25 86 ASP A CA 1
ATOM 699 C C . ASP A 1 86 ? 6.803 8.241 0.397 1.00 96.25 86 ASP A C 1
ATOM 701 O O . ASP A 1 86 ? 5.748 8.611 0.921 1.00 96.25 86 ASP A O 1
ATOM 705 N N . ASP A 1 87 ? 7.077 8.486 -0.885 1.00 96.50 87 ASP A N 1
ATOM 706 C CA . ASP A 1 87 ? 6.189 9.226 -1.784 1.00 96.50 87 ASP A CA 1
ATOM 707 C C . ASP A 1 87 ? 4.875 8.472 -2.023 1.00 96.50 87 ASP A C 1
ATOM 709 O O . ASP A 1 87 ? 3.786 9.059 -1.992 1.00 96.50 87 ASP A O 1
ATOM 713 N N . PHE A 1 88 ? 4.961 7.148 -2.198 1.00 96.69 88 PHE A N 1
ATOM 714 C CA . PHE A 1 88 ? 3.789 6.280 -2.260 1.00 96.69 88 PHE A CA 1
ATOM 715 C C . PHE A 1 88 ? 2.958 6.407 -0.981 1.00 96.69 88 PHE A C 1
ATOM 717 O O . PHE A 1 88 ? 1.753 6.637 -1.059 1.00 96.69 88 PHE A O 1
ATOM 724 N N . GLN A 1 89 ? 3.589 6.302 0.193 1.00 96.38 89 GLN A N 1
ATOM 725 C CA . GLN A 1 89 ? 2.889 6.375 1.475 1.00 96.38 89 GLN A CA 1
ATOM 726 C C . GLN A 1 89 ? 2.284 7.756 1.747 1.00 96.38 89 GLN A C 1
ATOM 728 O O . GLN A 1 89 ? 1.247 7.847 2.395 1.00 96.38 89 GLN A O 1
ATOM 733 N N . SER A 1 90 ? 2.911 8.825 1.267 1.00 95.44 90 SER A N 1
ATOM 734 C CA . SER A 1 90 ? 2.377 10.184 1.395 1.00 95.4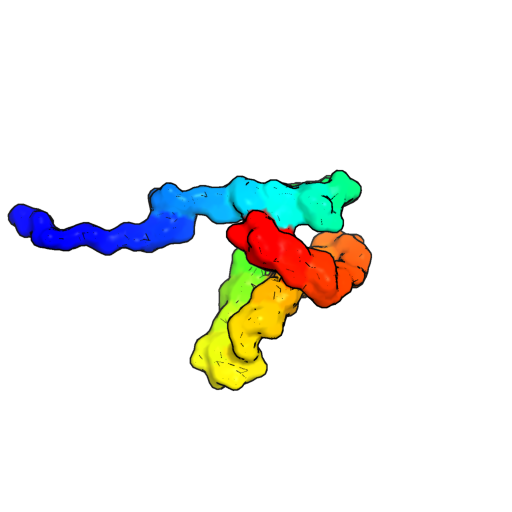4 90 SER A CA 1
ATOM 735 C C . SER A 1 90 ? 1.152 10.407 0.501 1.00 95.44 90 SER A C 1
ATOM 737 O O . SER A 1 90 ? 0.316 11.259 0.796 1.00 95.44 90 SER A O 1
ATOM 739 N N . SER A 1 91 ? 1.041 9.629 -0.579 1.00 93.56 91 SER A N 1
ATOM 740 C CA . SER A 1 91 ? -0.067 9.681 -1.539 1.00 93.56 91 SER A CA 1
ATOM 741 C C . SER A 1 91 ? -1.211 8.701 -1.227 1.00 93.56 91 SER A C 1
ATOM 743 O O . SER A 1 91 ? -2.295 8.855 -1.795 1.00 93.56 91 SER A O 1
ATOM 745 N N . TYR A 1 92 ? -0.965 7.692 -0.380 1.00 92.69 92 TYR A N 1
ATOM 746 C CA . TYR A 1 92 ? -1.880 6.596 -0.027 1.00 92.69 92 TYR A CA 1
ATOM 747 C C . TYR A 1 92 ? -2.397 6.696 1.411 1.00 92.69 92 TYR A C 1
ATOM 749 O O . TYR A 1 92 ? -3.631 6.839 1.559 1.00 92.69 92 TYR A O 1
#

pLDDT: mean 92.64, std 5.45, range [74.38, 97.31]

Mean predicted aligned error: 3.99 Å

Nearest PDB structures (foldseek):
  3qnm-assembly1_A  TM=7.532E-01  e=1.645E-01  Bacteroides thetaiotaomicron
  3i76-assembly3_C  TM=7.328E-01  e=1.739E-01  Bacillus subtilis
  3i76-assembly1_A  TM=7.602E-01  e=8.169E-01  Bacillus subtilis
  6az6-assembly1_A  TM=3.913E-01  e=2.912E+00  Streptococcus agalactiae

Secondary structure (DSSP, 8-state):
--------SBTTTB-THHHHHHHHHHH-TT--S-HHHHHHHHHHHHHHHHHHHHTTSS-HHHHHHHHHHHHHHHTT-----HHHHHHHHHH-

Solvent-accessible surface area (backbone atoms only — not comparable to full-atom values): 5445 Å² total; per-residue (Å²): 132,88,88,78,85,87,77,65,55,71,84,69,78,38,70,64,64,60,43,44,53,53,20,46,43,71,72,39,72,82,68,81,69,62,64,68,60,49,49,54,45,32,50,56,41,36,60,61,51,48,55,35,38,78,69,69,76,38,55,71,71,60,45,57,33,48,27,50,40,57,33,37,50,74,70,73,42,74,87,64,48,71,65,55,26,50,54,31,58,76,55,84

Sequence (92 aa):
MVKAVVFDMDDTIFYPQLPFERALKAICPLYAGDVAETYRLFRRVSDKEFKRVLRGECDTLTFQKIRFKKTMAQCAYEAVTDEQADDFQSSY

Radius of gyration: 14.86 Å; Cα contacts (8 Å, |Δi|>4): 75; chains: 1; bounding box: 47×20×38 Å

Foldseek 3Di:
DDPDDDDDVDPTVDDVLVLLVVLCCVLPVVDPDDSVVLVVQLVVLLVVLVVCVVVVNDPPLRSQLCSNQVSCVVVVHPRQDSVSSVSSSVSD